Protein AF-A0A1X3HFQ3-F1 (afdb_monomer_lite)

Radius of gyration: 16.89 Å; chains: 1; bounding box: 45×37×36 Å

Organism: NCBI:txid255045

Structure (mmCIF, N/CA/C/O backbone):
data_AF-A0A1X3HFQ3-F1
#
_entry.id   AF-A0A1X3HFQ3-F1
#
loop_
_atom_site.group_PDB
_atom_site.id
_atom_site.type_symbol
_atom_site.label_atom_id
_atom_site.label_alt_id
_atom_site.label_comp_id
_atom_site.label_asym_id
_atom_site.label_entity_id
_atom_site.label_seq_id
_atom_site.pdbx_PDB_ins_code
_atom_site.Cartn_x
_atom_site.Cartn_y
_atom_site.Cartn_z
_atom_site.occupancy
_atom_site.B_iso_or_equiv
_atom_site.auth_seq_id
_atom_site.auth_comp_id
_atom_site.auth_asym_id
_atom_site.auth_atom_id
_atom_site.pdbx_PDB_model_num
ATOM 1 N N . MET A 1 1 ? 32.331 20.853 -4.703 1.00 60.03 1 MET A N 1
ATOM 2 C CA . MET A 1 1 ? 30.955 20.857 -4.151 1.00 60.03 1 MET A CA 1
ATOM 3 C C . MET A 1 1 ? 29.894 20.660 -5.237 1.00 60.03 1 MET A C 1
ATOM 5 O O . MET A 1 1 ? 29.148 19.701 -5.122 1.00 60.03 1 MET A O 1
ATOM 9 N N . ALA A 1 2 ? 29.827 21.478 -6.300 1.00 57.41 2 ALA A N 1
ATOM 10 C CA . ALA A 1 2 ? 28.850 21.274 -7.388 1.00 57.41 2 ALA A CA 1
ATOM 11 C C . ALA A 1 2 ? 29.080 19.970 -8.191 1.00 57.41 2 ALA A C 1
ATOM 13 O O . ALA A 1 2 ? 28.134 19.228 -8.434 1.00 57.41 2 ALA A O 1
ATOM 14 N N . ASP A 1 3 ? 30.339 19.657 -8.507 1.00 61.16 3 ASP A N 1
ATOM 15 C CA . ASP A 1 3 ? 30.746 18.480 -9.295 1.00 61.16 3 ASP A CA 1
ATOM 16 C C . ASP A 1 3 ? 30.453 17.133 -8.589 1.00 61.16 3 ASP A C 1
ATOM 18 O O . ASP A 1 3 ? 29.880 16.213 -9.168 1.00 61.16 3 ASP A O 1
ATOM 22 N N . GLU A 1 4 ? 30.707 17.046 -7.277 1.00 59.06 4 GLU A N 1
ATOM 23 C CA . GLU A 1 4 ? 30.333 15.881 -6.451 1.00 59.06 4 GLU A CA 1
ATOM 24 C C . GLU A 1 4 ? 28.815 15.678 -6.346 1.00 59.06 4 GLU A C 1
ATOM 26 O O . GLU A 1 4 ? 28.335 14.544 -6.351 1.00 59.06 4 GLU A O 1
ATOM 31 N N . MET A 1 5 ? 28.039 16.762 -6.244 1.00 59.19 5 MET A N 1
ATOM 32 C CA . MET A 1 5 ? 26.579 16.683 -6.143 1.00 59.19 5 MET A CA 1
ATOM 33 C C . MET A 1 5 ? 25.947 16.272 -7.479 1.00 59.19 5 MET A C 1
ATOM 35 O O . MET A 1 5 ? 24.997 15.487 -7.504 1.00 59.19 5 MET A O 1
ATOM 39 N N . GLN A 1 6 ? 26.524 16.732 -8.590 1.00 61.72 6 GLN A N 1
ATOM 40 C CA . GLN A 1 6 ? 26.128 16.344 -9.940 1.00 61.72 6 GLN A CA 1
ATOM 41 C C . GLN A 1 6 ? 26.468 14.873 -10.222 1.00 61.72 6 GLN A C 1
ATOM 43 O O . GLN A 1 6 ? 25.606 14.131 -10.686 1.00 61.72 6 GLN A O 1
ATOM 48 N N . SER A 1 7 ? 27.658 14.410 -9.829 1.00 67.75 7 SER A N 1
ATOM 49 C CA . SER A 1 7 ? 28.073 13.004 -9.948 1.00 67.75 7 SER A CA 1
ATOM 50 C C . SER A 1 7 ? 27.174 12.045 -9.147 1.00 67.75 7 SER A C 1
ATOM 52 O O . SER A 1 7 ? 26.702 11.036 -9.675 1.00 67.75 7 SER A O 1
ATOM 54 N N . ARG A 1 8 ? 26.820 12.400 -7.901 1.00 66.50 8 ARG A N 1
ATOM 55 C CA . ARG A 1 8 ? 25.873 11.617 -7.078 1.00 66.50 8 ARG A CA 1
ATOM 56 C C . ARG A 1 8 ? 24.471 11.559 -7.685 1.00 66.50 8 ARG A C 1
ATOM 58 O O . ARG A 1 8 ? 23.833 10.511 -7.631 1.00 66.50 8 ARG A O 1
ATOM 65 N N . THR A 1 9 ? 24.007 12.661 -8.270 1.00 70.00 9 THR A N 1
ATOM 66 C CA . THR A 1 9 ? 22.688 12.738 -8.916 1.00 70.00 9 THR A CA 1
ATOM 67 C C . THR A 1 9 ? 22.635 11.870 -10.174 1.00 70.00 9 THR A C 1
ATOM 69 O O . THR A 1 9 ? 21.675 11.127 -10.361 1.00 70.00 9 THR A O 1
ATOM 72 N N . ILE A 1 10 ? 23.688 11.895 -10.998 1.00 72.19 10 ILE A N 1
ATOM 73 C CA . ILE A 1 10 ? 23.802 11.043 -12.193 1.00 72.19 10 ILE A CA 1
ATOM 74 C C . ILE A 1 10 ? 23.843 9.561 -11.799 1.00 72.19 10 ILE A C 1
ATOM 76 O O . ILE A 1 10 ? 23.158 8.741 -12.408 1.00 72.19 10 ILE A O 1
ATOM 80 N N . HIS A 1 11 ? 24.594 9.212 -10.751 1.00 69.56 11 HIS A N 1
ATOM 81 C CA . HIS A 1 11 ? 24.663 7.833 -10.273 1.00 69.56 11 HIS A CA 1
ATOM 82 C C . HIS A 1 11 ? 23.308 7.330 -9.746 1.00 69.56 11 HIS A C 1
ATOM 84 O O . HIS A 1 11 ? 22.896 6.220 -10.076 1.00 69.56 11 HIS A O 1
ATOM 90 N N . ALA A 1 12 ? 22.579 8.160 -8.994 1.00 71.56 12 ALA A N 1
ATOM 91 C CA . ALA A 1 12 ? 21.236 7.831 -8.518 1.00 71.56 12 ALA A CA 1
ATOM 92 C C . ALA A 1 12 ? 20.232 7.654 -9.673 1.00 71.56 12 ALA A C 1
ATOM 94 O O . ALA A 1 12 ? 19.443 6.710 -9.659 1.00 71.56 12 ALA A O 1
ATOM 95 N N . ALA A 1 13 ? 20.292 8.514 -10.696 1.00 75.56 13 ALA A N 1
ATOM 96 C CA . ALA A 1 13 ? 19.447 8.400 -11.883 1.00 75.56 13 ALA A CA 1
ATOM 97 C C . ALA A 1 13 ? 19.709 7.097 -12.661 1.00 75.56 13 ALA A C 1
ATOM 99 O O . ALA A 1 13 ? 18.761 6.407 -13.022 1.00 75.56 13 ALA A O 1
ATOM 100 N N . ALA A 1 14 ? 20.975 6.709 -12.842 1.00 78.94 14 ALA A N 1
ATOM 101 C CA . ALA A 1 14 ? 21.337 5.471 -13.535 1.00 78.94 14 ALA A CA 1
ATOM 102 C C . ALA A 1 14 ? 20.927 4.199 -12.765 1.00 78.94 14 ALA A C 1
ATOM 104 O O . ALA A 1 14 ? 20.526 3.204 -13.370 1.00 78.94 14 ALA A O 1
ATOM 105 N N . ILE A 1 15 ? 21.011 4.215 -11.427 1.00 75.31 15 ILE A N 1
ATOM 106 C CA . ILE A 1 15 ? 20.509 3.114 -10.586 1.00 75.31 15 ILE A CA 1
ATOM 107 C C . ILE A 1 15 ? 18.994 2.970 -10.749 1.00 75.31 15 ILE A C 1
ATOM 109 O O . ILE A 1 15 ? 18.501 1.853 -10.905 1.00 75.31 15 ILE A O 1
ATOM 113 N N . ARG A 1 16 ? 18.272 4.094 -10.741 1.00 75.50 16 ARG A N 1
ATOM 114 C CA . ARG A 1 16 ? 16.820 4.122 -10.918 1.00 75.50 16 ARG A CA 1
ATOM 115 C C . ARG A 1 16 ? 16.406 3.595 -12.291 1.00 75.50 16 ARG A C 1
ATOM 117 O O . ARG A 1 16 ? 15.546 2.732 -12.350 1.00 75.50 16 ARG A O 1
ATOM 124 N N . GLU A 1 17 ? 17.042 4.052 -13.366 1.00 83.12 17 GLU A N 1
ATOM 125 C CA . GLU A 1 17 ? 16.736 3.595 -14.730 1.00 83.12 17 GLU A CA 1
ATOM 126 C C . GLU A 1 17 ? 16.931 2.078 -14.881 1.00 83.12 17 GLU A C 1
ATOM 128 O O . GLU A 1 17 ? 16.094 1.390 -15.462 1.00 83.12 17 GLU A O 1
ATOM 133 N N . ARG A 1 18 ? 18.002 1.528 -14.292 1.00 82.94 18 ARG A N 1
ATOM 134 C CA . ARG A 1 18 ? 18.229 0.078 -14.272 1.00 82.94 18 ARG A CA 1
ATOM 135 C C . ARG A 1 18 ? 17.149 -0.658 -13.480 1.00 82.94 18 ARG A C 1
ATOM 137 O O . ARG A 1 18 ? 16.647 -1.668 -13.958 1.00 82.94 18 ARG A O 1
ATOM 144 N N . ALA A 1 19 ? 16.799 -0.165 -12.293 1.00 82.81 19 ALA A N 1
ATOM 145 C CA . ALA A 1 19 ? 15.753 -0.767 -11.473 1.00 82.81 19 ALA A CA 1
ATOM 146 C C . ALA A 1 19 ? 14.389 -0.732 -12.181 1.00 82.81 19 ALA A C 1
ATOM 148 O O . ALA A 1 19 ? 13.690 -1.737 -12.198 1.00 82.81 19 ALA A O 1
ATOM 149 N N . GLU A 1 20 ? 14.035 0.384 -12.819 1.00 84.56 20 GLU A N 1
ATOM 150 C CA . GLU A 1 20 ? 12.818 0.509 -13.629 1.00 84.56 20 GLU A CA 1
ATOM 151 C C . GLU A 1 20 ? 12.814 -0.477 -14.804 1.00 84.56 20 GLU A C 1
ATOM 153 O O . GLU A 1 20 ? 11.809 -1.145 -15.035 1.00 84.56 20 GLU A O 1
ATOM 158 N N . ALA A 1 21 ? 13.934 -0.625 -15.518 1.00 86.94 21 ALA A N 1
ATOM 159 C CA . ALA A 1 21 ? 14.043 -1.579 -16.620 1.00 86.94 21 ALA A CA 1
ATOM 160 C C . ALA A 1 21 ? 13.907 -3.042 -16.158 1.00 86.94 21 ALA A C 1
ATOM 162 O O . ALA A 1 21 ? 13.227 -3.824 -16.821 1.00 86.94 21 ALA A O 1
ATOM 163 N N . GLU A 1 22 ? 14.519 -3.405 -15.027 1.00 88.25 22 GLU A N 1
ATOM 164 C CA . GLU A 1 22 ? 14.406 -4.738 -14.417 1.00 88.25 22 GLU A CA 1
ATOM 165 C C . GLU A 1 22 ? 12.964 -5.043 -13.992 1.00 88.25 22 GLU A C 1
ATOM 167 O O . GLU A 1 22 ? 12.413 -6.068 -14.387 1.00 88.25 22 GLU A O 1
ATOM 172 N N . MET A 1 23 ? 12.321 -4.135 -13.249 1.00 90.50 23 MET A N 1
ATOM 173 C CA . MET A 1 23 ? 10.930 -4.309 -12.814 1.00 90.50 23 MET A CA 1
ATOM 174 C C . MET A 1 23 ? 9.980 -4.401 -14.011 1.00 90.50 23 MET A C 1
ATOM 176 O O . MET A 1 23 ? 9.133 -5.291 -14.070 1.00 90.50 23 MET A O 1
ATOM 180 N N . LYS A 1 24 ? 10.175 -3.551 -15.026 1.00 89.62 24 LYS A N 1
ATOM 181 C CA . LYS A 1 24 ? 9.372 -3.591 -16.249 1.00 89.62 24 LYS A CA 1
ATOM 182 C C . LYS A 1 24 ? 9.547 -4.900 -17.019 1.00 89.62 24 LYS A C 1
ATOM 184 O O . LYS A 1 24 ? 8.581 -5.377 -17.606 1.00 89.62 24 LYS A O 1
ATOM 189 N N . ALA A 1 25 ? 10.744 -5.490 -17.016 1.00 90.12 25 ALA A N 1
ATOM 190 C CA . ALA A 1 25 ? 10.980 -6.796 -17.632 1.00 90.12 25 ALA A CA 1
ATOM 191 C C . ALA A 1 25 ? 10.202 -7.924 -16.930 1.00 90.12 25 ALA A C 1
ATOM 193 O O . ALA A 1 25 ? 9.761 -8.848 -17.607 1.00 90.12 25 ALA A O 1
ATOM 194 N N . MET A 1 26 ? 9.967 -7.803 -15.619 1.00 90.88 26 MET A N 1
ATOM 195 C CA . MET A 1 26 ? 9.099 -8.706 -14.846 1.00 90.88 26 MET A CA 1
ATOM 196 C C . MET A 1 26 ? 7.602 -8.382 -15.015 1.00 90.88 26 MET A C 1
ATOM 198 O O . MET A 1 26 ? 6.747 -9.122 -14.547 1.00 90.88 26 MET A O 1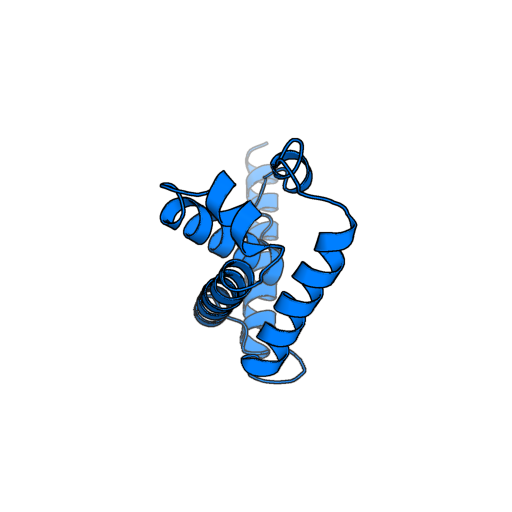
ATOM 202 N N . GLY A 1 27 ? 7.246 -7.306 -15.726 1.00 92.00 27 GLY A N 1
ATOM 203 C CA . GLY A 1 27 ? 5.858 -6.865 -15.905 1.00 92.00 27 GLY A CA 1
ATOM 204 C C . GLY A 1 27 ? 5.354 -5.917 -14.813 1.00 92.00 27 GLY A C 1
ATOM 205 O O . GLY A 1 27 ? 4.159 -5.635 -14.753 1.00 92.00 27 GLY A O 1
ATOM 206 N N . VAL A 1 28 ? 6.252 -5.392 -13.978 1.00 93.62 28 VAL A N 1
ATOM 207 C CA . VAL A 1 28 ? 5.946 -4.411 -12.935 1.00 93.62 28 VAL A CA 1
ATOM 208 C C . VAL A 1 28 ? 6.280 -3.007 -13.442 1.00 93.62 28 VAL A C 1
ATOM 210 O O . VAL A 1 28 ? 7.440 -2.594 -13.477 1.00 93.62 28 VAL A O 1
ATOM 213 N N . ASP A 1 29 ? 5.253 -2.261 -13.841 1.00 93.06 29 ASP A N 1
ATOM 214 C CA . ASP A 1 29 ? 5.337 -0.849 -14.226 1.00 93.06 29 ASP A CA 1
ATOM 215 C C . ASP A 1 29 ? 4.426 0.041 -13.356 1.00 93.06 29 ASP A C 1
ATOM 217 O O . ASP A 1 29 ? 3.734 -0.437 -12.456 1.00 93.06 29 ASP A O 1
ATOM 221 N N . ASP A 1 30 ? 4.425 1.356 -13.592 1.00 91.56 30 ASP A N 1
ATOM 222 C CA . ASP A 1 30 ? 3.593 2.294 -12.822 1.00 91.56 30 ASP A CA 1
ATOM 223 C C . ASP A 1 30 ? 2.087 1.973 -12.902 1.00 91.56 30 ASP A C 1
ATOM 225 O O . ASP A 1 30 ? 1.349 2.205 -11.939 1.00 91.56 30 ASP A O 1
ATOM 229 N N . ALA A 1 31 ? 1.615 1.424 -14.027 1.00 94.50 31 ALA A N 1
ATOM 230 C CA . ALA A 1 31 ? 0.213 1.054 -14.198 1.00 94.50 31 ALA A CA 1
ATOM 231 C C . ALA A 1 31 ? -0.139 -0.180 -13.354 1.00 94.50 31 ALA A C 1
ATOM 233 O O . ALA A 1 31 ? -1.186 -0.201 -12.691 1.00 94.50 31 ALA A O 1
ATOM 234 N N . PHE A 1 32 ? 0.757 -1.168 -13.313 1.00 96.00 32 PHE A N 1
ATOM 235 C CA . PHE A 1 32 ? 0.648 -2.299 -12.402 1.00 96.00 32 PHE A CA 1
ATOM 236 C C . PHE A 1 32 ? 0.646 -1.835 -10.943 1.00 96.00 32 PHE A C 1
ATOM 238 O O . PHE A 1 32 ? -0.263 -2.193 -10.198 1.00 96.00 32 PHE A O 1
ATOM 245 N N . ILE A 1 33 ? 1.584 -0.968 -10.543 1.00 95.38 33 ILE A N 1
ATOM 246 C CA . ILE A 1 33 ? 1.639 -0.437 -9.172 1.00 95.38 33 ILE A CA 1
ATOM 247 C C . ILE A 1 33 ? 0.349 0.306 -8.807 1.00 95.38 33 ILE A C 1
ATOM 249 O O . ILE A 1 33 ? -0.174 0.107 -7.710 1.00 95.38 33 ILE A O 1
ATOM 253 N N . SER A 1 34 ? -0.213 1.122 -9.706 1.00 96.06 34 SER A N 1
ATOM 254 C CA . SER A 1 34 ? -1.506 1.769 -9.445 1.00 96.06 34 SER A CA 1
ATOM 255 C C . SER A 1 34 ? -2.610 0.740 -9.216 1.00 96.06 34 SER A C 1
ATOM 257 O O . SER A 1 34 ? -3.375 0.878 -8.264 1.00 96.06 34 SER A O 1
ATOM 259 N N . THR A 1 35 ? -2.676 -0.296 -10.055 1.00 97.69 35 THR A N 1
ATOM 260 C CA . THR A 1 35 ? -3.690 -1.357 -9.955 1.00 97.69 35 THR A CA 1
ATOM 261 C C . THR A 1 35 ? -3.537 -2.154 -8.661 1.00 97.69 35 THR A C 1
ATOM 263 O O . THR A 1 35 ? -4.529 -2.406 -7.976 1.00 97.69 35 THR A O 1
ATOM 266 N N . LEU A 1 36 ? -2.301 -2.494 -8.289 1.00 97.56 36 LEU A N 1
ATOM 267 C CA . LEU A 1 36 ? -1.963 -3.164 -7.039 1.00 97.56 36 LEU A CA 1
ATOM 268 C C . LEU A 1 36 ? -2.423 -2.351 -5.836 1.00 97.56 36 LEU A C 1
ATOM 270 O O . LEU A 1 36 ? -3.137 -2.877 -4.988 1.00 97.56 36 LEU A O 1
ATOM 274 N N . VAL A 1 37 ? -2.064 -1.068 -5.773 1.00 97.50 37 VAL A N 1
ATOM 275 C CA . VAL A 1 37 ? -2.429 -0.201 -4.647 1.00 97.50 37 VAL A CA 1
ATOM 276 C C . VAL A 1 37 ? -3.945 -0.029 -4.556 1.00 97.50 37 VAL A C 1
ATOM 278 O O . VAL A 1 37 ? -4.504 -0.201 -3.475 1.00 97.50 37 VAL A O 1
ATOM 281 N N . ASP A 1 38 ? -4.624 0.252 -5.668 1.00 98.06 38 ASP A N 1
ATOM 282 C CA . ASP A 1 38 ? -6.080 0.430 -5.671 1.00 98.06 38 ASP A CA 1
ATOM 283 C C . ASP A 1 38 ? -6.805 -0.858 -5.235 1.00 98.06 38 ASP A C 1
ATOM 285 O O . ASP A 1 38 ? -7.682 -0.820 -4.369 1.00 98.06 38 ASP A O 1
ATOM 289 N N . THR A 1 39 ? -6.390 -2.015 -5.761 1.00 98.38 39 THR A N 1
ATOM 290 C CA . THR A 1 39 ? -6.981 -3.321 -5.419 1.00 98.38 39 THR A CA 1
ATOM 291 C C . THR A 1 39 ? -6.713 -3.694 -3.965 1.00 98.38 39 THR A C 1
ATOM 293 O O . THR A 1 39 ? -7.620 -4.116 -3.244 1.00 98.38 39 THR A O 1
ATOM 296 N N . PHE A 1 40 ? -5.478 -3.504 -3.511 1.00 98.50 40 PHE A N 1
ATOM 297 C CA . PHE A 1 40 ? -5.069 -3.826 -2.156 1.00 98.50 40 PHE A CA 1
ATOM 298 C C . PHE A 1 40 ? -5.847 -3.003 -1.121 1.00 98.50 40 PHE A C 1
ATOM 300 O O . PHE A 1 40 ? -6.422 -3.561 -0.185 1.00 98.50 40 PHE A O 1
ATOM 307 N N . TYR A 1 41 ? -5.945 -1.684 -1.307 1.00 97.81 41 TYR A N 1
ATOM 308 C CA . TYR A 1 41 ? -6.668 -0.830 -0.364 1.00 97.81 41 TYR A CA 1
ATOM 309 C C . TYR A 1 41 ? -8.185 -1.027 -0.410 1.00 97.81 41 TYR A C 1
ATOM 311 O O . TYR A 1 41 ? -8.837 -0.881 0.625 1.00 97.81 41 TYR A O 1
ATOM 319 N N . ALA A 1 42 ? -8.750 -1.445 -1.547 1.00 97.75 42 ALA A N 1
ATOM 320 C CA . ALA A 1 42 ? -10.139 -1.895 -1.597 1.00 97.75 42 ALA A CA 1
ATOM 321 C C . ALA A 1 42 ? -10.369 -3.131 -0.703 1.00 97.75 42 ALA A C 1
ATOM 323 O O . ALA A 1 42 ? -11.358 -3.182 0.032 1.00 97.75 42 ALA A O 1
ATOM 324 N N . ARG A 1 43 ? -9.435 -4.096 -0.687 1.00 98.44 43 ARG A N 1
ATOM 325 C C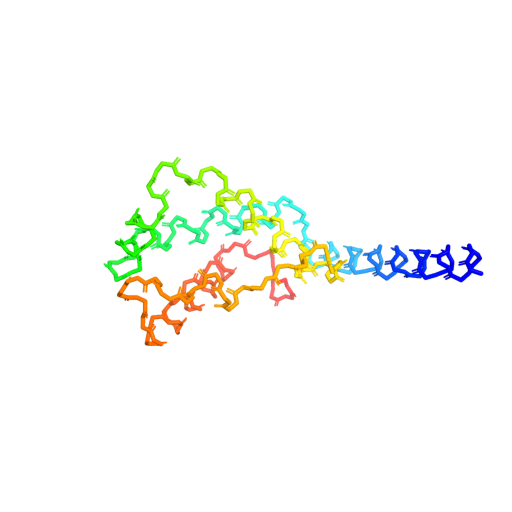A . ARG A 1 43 ? -9.494 -5.259 0.222 1.00 98.44 43 ARG A CA 1
ATOM 326 C C . ARG A 1 43 ? -9.314 -4.862 1.683 1.00 98.44 43 ARG A C 1
ATOM 328 O O . ARG A 1 43 ? -10.054 -5.348 2.534 1.00 98.44 43 ARG A O 1
ATOM 335 N N . VAL A 1 44 ? -8.375 -3.961 1.975 1.00 97.81 44 VAL A N 1
ATOM 336 C CA . VAL A 1 44 ? -8.167 -3.422 3.330 1.00 97.81 44 VAL A CA 1
ATOM 337 C C . VAL A 1 44 ? -9.447 -2.774 3.858 1.00 97.81 44 VAL A C 1
ATOM 339 O O . VAL A 1 44 ? -9.840 -3.043 4.990 1.00 97.81 44 VAL A O 1
ATOM 342 N N . LEU A 1 45 ? -10.121 -1.969 3.032 1.00 96.44 45 LEU A N 1
ATOM 343 C CA . LEU A 1 45 ? -11.386 -1.320 3.378 1.00 96.44 45 LEU A CA 1
ATOM 344 C C . LEU A 1 45 ? -12.526 -2.310 3.636 1.00 96.44 45 LEU A C 1
ATOM 346 O O . LEU A 1 45 ? -13.330 -2.095 4.539 1.00 96.44 45 LEU A O 1
ATOM 350 N N . ALA A 1 46 ? -12.589 -3.395 2.866 1.00 97.81 46 ALA A N 1
ATOM 351 C CA . ALA A 1 46 ? -13.597 -4.437 3.037 1.00 97.81 46 ALA A CA 1
ATOM 352 C C . ALA A 1 46 ? -13.315 -5.372 4.230 1.00 97.81 46 ALA A C 1
ATOM 354 O O . ALA A 1 46 ? -14.217 -6.077 4.687 1.00 97.81 46 ALA A O 1
ATOM 355 N N . HIS A 1 47 ? -12.080 -5.411 4.736 1.00 98.25 47 HIS A N 1
ATOM 356 C CA . HIS A 1 47 ? -11.692 -6.325 5.804 1.00 98.25 47 HIS A CA 1
ATOM 357 C C . HIS A 1 47 ? -12.295 -5.897 7.157 1.00 98.25 47 HIS A C 1
ATOM 359 O O . HIS A 1 47 ? -12.085 -4.760 7.585 1.00 98.25 47 HIS A O 1
ATOM 365 N N . PRO A 1 48 ? -12.972 -6.794 7.899 1.00 97.50 48 PRO A N 1
ATOM 366 C CA . PRO A 1 48 ? -13.775 -6.429 9.071 1.00 97.50 48 PRO A CA 1
ATOM 367 C C . PRO A 1 48 ? -12.975 -5.820 10.229 1.00 97.50 48 PRO A C 1
ATOM 369 O O . PRO A 1 48 ? -13.507 -5.005 10.974 1.00 97.50 48 PRO A O 1
ATOM 372 N N . GLU A 1 49 ? -11.703 -6.192 10.387 1.00 97.38 49 GLU A N 1
ATOM 373 C CA . GLU A 1 49 ? -10.846 -5.660 11.461 1.00 97.38 49 GLU A CA 1
ATOM 374 C C . GLU A 1 49 ? -9.993 -4.463 11.013 1.00 97.38 49 GLU A C 1
ATOM 376 O O . GLU A 1 49 ? -9.654 -3.612 11.829 1.00 97.38 49 GLU A O 1
ATOM 381 N N . LEU A 1 50 ? -9.647 -4.379 9.721 1.00 97.88 50 LEU A N 1
ATOM 382 C CA . LEU A 1 50 ? -8.747 -3.336 9.207 1.00 97.88 50 LEU A CA 1
ATOM 383 C C . LEU A 1 50 ? -9.552 -2.139 8.700 1.00 97.88 50 LEU A C 1
ATOM 385 O O . LEU A 1 50 ? -9.239 -1.002 9.047 1.00 97.88 50 LEU A O 1
ATOM 389 N N . GLY A 1 51 ? -10.615 -2.393 7.935 1.00 97.25 51 GLY A N 1
ATOM 390 C CA . GLY A 1 51 ? -11.471 -1.381 7.325 1.00 97.25 51 GLY A CA 1
ATOM 391 C C . GLY A 1 51 ? -11.905 -0.283 8.296 1.00 97.25 51 GLY A C 1
ATOM 392 O O . GLY A 1 51 ? -11.641 0.884 8.006 1.00 97.25 51 GLY A O 1
ATOM 393 N N . PRO A 1 52 ? -12.453 -0.609 9.485 1.00 97.50 52 PRO A N 1
ATOM 394 C CA . PRO A 1 52 ? -12.852 0.402 10.465 1.00 97.50 52 PRO A CA 1
ATOM 395 C C . PRO A 1 52 ? -11.708 1.306 10.949 1.00 97.50 52 PRO A C 1
ATOM 397 O O . PRO A 1 52 ? -11.939 2.477 11.240 1.00 97.50 52 PRO A O 1
ATOM 400 N N . ILE A 1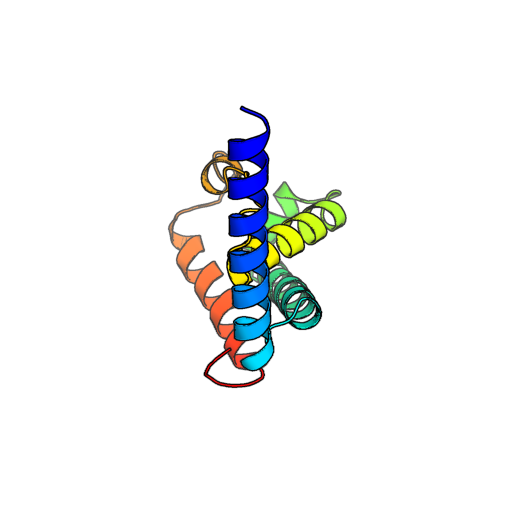 53 ? -10.473 0.797 11.031 1.00 96.88 53 ILE A N 1
ATOM 401 C CA . ILE A 1 53 ? -9.301 1.575 11.469 1.00 96.88 53 ILE A CA 1
ATOM 402 C C . ILE A 1 53 ? -8.905 2.578 10.390 1.00 96.88 53 ILE A C 1
ATOM 404 O O . ILE A 1 53 ? -8.662 3.752 10.683 1.00 96.88 53 ILE A O 1
ATOM 408 N N . PHE A 1 54 ? -8.854 2.122 9.137 1.00 96.00 54 PHE A N 1
ATOM 409 C CA . PHE A 1 54 ? -8.534 2.986 8.008 1.00 96.00 54 PHE A CA 1
ATOM 410 C C . PHE A 1 54 ? -9.630 4.026 7.781 1.00 96.00 54 PHE A C 1
ATOM 412 O O . PHE A 1 54 ? -9.310 5.205 7.657 1.00 96.00 54 PHE A O 1
ATOM 419 N N . ASP A 1 55 ? -10.902 3.630 7.802 1.00 94.81 55 ASP A N 1
ATOM 420 C CA . ASP A 1 55 ? -12.022 4.550 7.605 1.00 94.81 55 ASP A CA 1
ATOM 421 C C . ASP A 1 55 ? -12.071 5.622 8.703 1.00 94.81 55 ASP A C 1
ATOM 423 O O . ASP A 1 55 ? -12.100 6.816 8.406 1.00 94.81 55 ASP A O 1
ATOM 427 N N . ALA A 1 56 ? -11.922 5.231 9.975 1.00 94.88 56 ALA A N 1
ATOM 428 C CA . ALA A 1 56 ? -11.860 6.182 11.084 1.00 94.88 56 ALA A CA 1
ATOM 429 C C . ALA A 1 56 ? -10.692 7.176 10.959 1.00 94.88 56 ALA A C 1
ATOM 431 O O . ALA A 1 56 ? -10.814 8.333 11.366 1.00 94.88 56 ALA A O 1
ATOM 432 N N . ARG A 1 57 ? -9.547 6.748 10.409 1.00 93.75 57 ARG A N 1
ATOM 433 C CA . ARG A 1 57 ? -8.353 7.598 10.281 1.00 93.75 57 ARG A CA 1
ATOM 434 C C . ARG A 1 57 ? -8.352 8.476 9.028 1.00 93.75 57 ARG A C 1
ATOM 436 O O . ARG A 1 57 ? -7.743 9.551 9.072 1.00 93.75 57 ARG A O 1
ATOM 4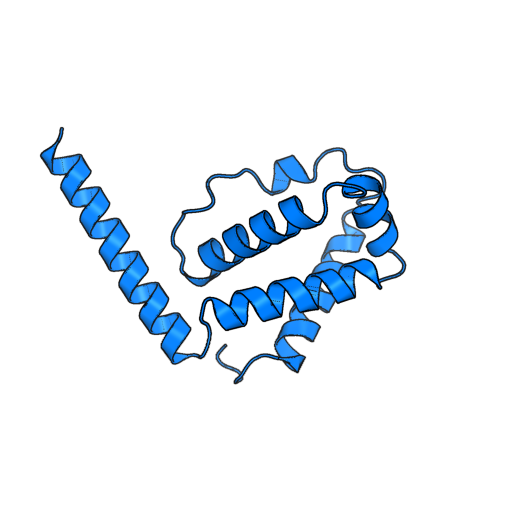43 N N . LEU A 1 58 ? -8.946 7.995 7.936 1.00 93.88 58 LEU A N 1
ATOM 444 C CA . LEU A 1 58 ? -8.815 8.546 6.582 1.00 93.88 58 LEU A CA 1
ATOM 445 C C . LEU A 1 58 ? -10.117 9.101 6.005 1.00 93.88 58 LEU A C 1
ATOM 447 O O . LEU A 1 58 ? -10.089 9.630 4.894 1.00 93.88 58 LEU A O 1
ATOM 451 N N . SER A 1 59 ? -11.237 9.019 6.725 1.00 92.38 59 SER A N 1
ATOM 452 C CA . SER A 1 59 ? -12.487 9.663 6.317 1.00 92.38 59 SER A CA 1
ATOM 453 C C . SER A 1 59 ? -12.240 11.127 5.924 1.00 92.38 59 SER A C 1
ATOM 455 O O . SER A 1 59 ? -11.615 11.890 6.659 1.00 92.38 59 SER A O 1
ATOM 457 N N . GLY A 1 60 ? -12.660 11.495 4.709 1.00 93.75 60 GLY A N 1
ATOM 458 C CA . GLY A 1 60 ? -12.417 12.813 4.103 1.00 93.75 60 GLY A CA 1
ATOM 459 C C . GLY A 1 60 ? -11.058 13.008 3.410 1.00 93.75 60 GLY A C 1
ATOM 460 O O . GLY A 1 60 ? -10.898 13.986 2.688 1.00 93.75 60 GLY A O 1
ATOM 461 N N . HIS A 1 61 ? -10.107 12.081 3.558 1.00 94.44 61 HIS A N 1
ATOM 462 C CA . HIS A 1 61 ? -8.723 12.200 3.063 1.00 94.44 61 HIS A CA 1
ATOM 463 C C . HIS A 1 61 ? -8.266 11.024 2.183 1.00 94.44 61 HIS A C 1
ATOM 465 O O . HIS A 1 61 ? -7.088 10.919 1.837 1.00 94.44 61 HIS A O 1
ATOM 471 N N . TRP A 1 62 ? -9.186 10.135 1.799 1.00 94.06 62 TRP A N 1
ATOM 472 C CA . TRP A 1 62 ? -8.893 8.961 0.972 1.00 94.06 62 TRP A CA 1
ATOM 473 C C . TRP A 1 62 ? -8.130 9.275 -0.325 1.00 94.06 62 TRP A C 1
ATOM 475 O O . TRP A 1 62 ? -7.110 8.626 -0.548 1.00 94.06 62 TRP A O 1
ATOM 485 N N . PRO A 1 63 ? -8.518 10.272 -1.149 1.00 94.19 63 PRO A N 1
ATOM 486 C CA . PRO A 1 63 ? -7.781 10.574 -2.378 1.00 94.19 63 PRO A CA 1
ATOM 487 C C . PRO A 1 63 ? -6.306 10.918 -2.124 1.00 94.19 63 PRO A C 1
ATOM 489 O O . PRO A 1 63 ? -5.421 10.365 -2.769 1.00 94.19 63 PRO A O 1
ATOM 492 N N . GLU A 1 64 ? -6.023 11.759 -1.125 1.00 93.62 64 GLU A N 1
ATOM 493 C CA . GLU A 1 64 ? -4.651 12.137 -0.755 1.00 93.62 64 GLU A CA 1
ATOM 494 C C . GLU A 1 64 ? -3.845 10.938 -0.241 1.00 93.62 64 GLU A C 1
ATOM 496 O O . GLU A 1 64 ? -2.651 10.804 -0.525 1.00 93.62 64 GLU A O 1
ATOM 501 N N . HIS A 1 65 ? -4.495 10.046 0.512 1.00 94.19 65 HIS A N 1
ATOM 502 C CA . HIS A 1 65 ? -3.871 8.816 0.978 1.00 94.19 65 HIS A CA 1
ATOM 503 C C . HIS A 1 65 ? -3.500 7.898 -0.188 1.00 94.19 65 HIS A C 1
ATOM 505 O O . HIS A 1 65 ? -2.370 7.414 -0.229 1.00 94.19 65 HIS A O 1
ATOM 511 N N . MET A 1 66 ? -4.409 7.699 -1.145 1.00 95.62 66 MET A N 1
ATOM 512 C CA . MET A 1 66 ? -4.182 6.824 -2.297 1.00 95.62 66 MET A CA 1
ATOM 513 C C . MET A 1 66 ? -3.023 7.315 -3.168 1.00 95.62 66 MET A C 1
ATOM 515 O O . MET A 1 66 ? -2.130 6.529 -3.482 1.00 95.62 66 MET A O 1
ATOM 519 N N . GLU A 1 67 ? -2.956 8.616 -3.460 1.00 94.00 67 GLU A N 1
ATOM 520 C CA . GLU A 1 67 ? -1.826 9.204 -4.195 1.00 94.00 67 GLU A CA 1
ATOM 521 C C . GLU A 1 67 ? -0.496 8.994 -3.458 1.00 94.00 67 GLU A C 1
ATOM 523 O O . GLU A 1 67 ? 0.518 8.595 -4.043 1.00 94.00 67 GLU A O 1
ATOM 528 N N . LYS A 1 68 ? -0.498 9.179 -2.133 1.00 92.25 68 LYS A N 1
ATOM 529 C CA . LYS A 1 68 ? 0.686 8.934 -1.306 1.00 92.25 68 LYS A CA 1
ATOM 530 C C . LYS A 1 68 ? 1.102 7.462 -1.319 1.00 92.25 68 LYS A C 1
ATOM 532 O O . LYS A 1 68 ? 2.299 7.185 -1.369 1.00 92.25 68 LYS A O 1
ATOM 537 N N . MET A 1 69 ? 0.156 6.527 -1.260 1.00 94.12 69 MET A N 1
ATOM 538 C CA . MET A 1 69 ? 0.459 5.094 -1.288 1.00 94.12 69 MET A CA 1
ATOM 539 C C . MET A 1 69 ? 1.027 4.668 -2.640 1.00 94.12 69 MET A C 1
ATOM 541 O O . MET A 1 69 ? 2.040 3.972 -2.660 1.00 94.12 69 MET A O 1
ATOM 545 N N . LYS A 1 70 ? 0.472 5.158 -3.754 1.00 94.50 70 LYS A N 1
ATOM 546 C CA . LYS A 1 70 ? 1.026 4.927 -5.099 1.00 94.50 70 LYS A CA 1
ATOM 547 C C . LYS A 1 70 ? 2.470 5.416 -5.204 1.00 94.50 70 LYS A C 1
ATOM 549 O O . LYS A 1 70 ? 3.339 4.678 -5.662 1.00 94.50 70 LYS A O 1
ATOM 554 N N . SER A 1 71 ? 2.757 6.610 -4.681 1.00 90.69 71 SER A N 1
ATOM 555 C CA . SER A 1 71 ? 4.122 7.150 -4.639 1.00 90.69 71 SER A CA 1
ATOM 556 C C . SER A 1 71 ? 5.078 6.308 -3.780 1.00 90.69 71 SER A C 1
ATOM 558 O O . SER A 1 71 ? 6.207 6.053 -4.200 1.00 90.69 71 SER A O 1
ATOM 560 N N . ILE A 1 72 ? 4.639 5.842 -2.604 1.00 89.81 72 ILE A N 1
ATOM 561 C CA . ILE A 1 72 ? 5.444 4.970 -1.731 1.00 89.81 72 ILE A CA 1
ATOM 562 C C . ILE A 1 72 ? 5.776 3.660 -2.436 1.00 89.81 72 ILE A C 1
ATOM 564 O O . ILE A 1 72 ? 6.944 3.285 -2.495 1.00 89.81 72 ILE A O 1
ATOM 568 N N . TRP A 1 73 ? 4.769 2.973 -2.972 1.00 91.88 73 TRP A N 1
ATOM 569 C CA . TRP A 1 73 ? 4.958 1.660 -3.579 1.00 91.88 73 TRP A CA 1
ATOM 570 C C . TRP A 1 73 ? 5.760 1.722 -4.874 1.00 91.88 73 TRP A C 1
ATOM 572 O O . TRP A 1 73 ? 6.627 0.877 -5.068 1.00 91.88 73 TRP A O 1
ATOM 582 N N . SER A 1 74 ? 5.577 2.765 -5.690 1.00 89.88 74 SER A N 1
ATOM 583 C CA . SER A 1 74 ? 6.443 3.024 -6.849 1.00 89.88 74 SER A CA 1
ATOM 584 C C . SER A 1 74 ? 7.896 3.247 -6.398 1.00 89.88 74 SER A C 1
ATOM 586 O O . SER A 1 74 ? 8.826 2.638 -6.927 1.00 89.88 74 SER A O 1
ATOM 588 N N . ALA A 1 75 ? 8.120 4.028 -5.332 1.00 86.62 75 ALA A N 1
ATOM 589 C CA . ALA A 1 75 ? 9.467 4.249 -4.811 1.00 86.62 75 ALA A CA 1
ATOM 590 C C . ALA A 1 75 ? 10.129 2.982 -4.242 1.00 86.62 75 ALA A C 1
ATOM 592 O O . ALA A 1 75 ? 11.346 2.824 -4.367 1.00 86.62 75 ALA A O 1
ATOM 593 N N . VAL A 1 76 ? 9.341 2.097 -3.624 1.00 86.81 76 VAL A N 1
ATOM 594 C CA . VAL A 1 76 ? 9.797 0.795 -3.119 1.00 86.81 76 VAL A CA 1
ATOM 595 C C . VAL A 1 76 ? 10.135 -0.142 -4.279 1.00 86.81 76 VAL A C 1
ATOM 597 O O . VAL A 1 76 ? 11.251 -0.657 -4.316 1.00 86.81 76 VAL A O 1
ATOM 600 N N . ALA A 1 77 ? 9.225 -0.305 -5.243 1.00 86.38 77 ALA A N 1
ATOM 601 C CA . ALA A 1 77 ? 9.400 -1.194 -6.391 1.00 86.38 77 ALA A CA 1
ATOM 602 C C . ALA A 1 77 ? 10.631 -0.808 -7.225 1.00 86.38 77 ALA A C 1
ATOM 604 O O . ALA A 1 77 ? 11.506 -1.631 -7.484 1.00 86.38 77 ALA A O 1
ATOM 605 N N . PHE A 1 78 ? 10.767 0.476 -7.561 1.00 84.25 78 PHE A N 1
ATOM 606 C CA . PHE A 1 78 ? 11.858 0.961 -8.410 1.00 84.25 78 PHE A CA 1
ATOM 607 C C . PHE A 1 78 ? 13.108 1.383 -7.633 1.00 84.25 78 PHE A C 1
ATOM 609 O O . PHE A 1 78 ? 14.026 1.969 -8.207 1.00 84.25 78 PHE A O 1
ATOM 616 N N . ARG A 1 79 ? 13.155 1.116 -6.317 1.00 77.12 79 ARG A N 1
ATOM 617 C CA . ARG A 1 79 ? 14.282 1.450 -5.425 1.00 77.12 79 ARG A CA 1
ATOM 618 C C . ARG A 1 79 ? 14.748 2.905 -5.574 1.00 77.12 79 ARG A C 1
ATOM 620 O O . ARG A 1 79 ? 15.932 3.209 -5.443 1.00 77.12 79 ARG A O 1
ATOM 627 N N . SER A 1 80 ? 13.817 3.815 -5.862 1.00 67.25 80 SER A N 1
ATOM 628 C CA . SER A 1 80 ? 14.140 5.182 -6.285 1.00 67.25 80 SER A CA 1
ATOM 629 C C . SER A 1 80 ? 14.518 6.094 -5.117 1.00 67.25 80 SER A C 1
ATOM 631 O O . SER A 1 80 ? 15.025 7.195 -5.328 1.00 67.25 80 SER A O 1
ATOM 633 N N . GLY A 1 81 ? 14.237 5.670 -3.878 1.00 62.94 81 GLY A N 1
ATOM 634 C CA . GLY A 1 81 ? 14.442 6.484 -2.677 1.00 62.94 81 GLY A CA 1
ATOM 635 C C . GLY A 1 81 ? 13.567 7.743 -2.626 1.00 62.94 81 GLY A C 1
ATOM 636 O O . GLY A 1 81 ? 13.753 8.573 -1.740 1.00 62.94 81 GLY A O 1
ATOM 637 N N . ALA A 1 82 ? 12.607 7.895 -3.548 1.00 63.94 82 ALA A N 1
ATOM 638 C CA . ALA A 1 82 ? 11.746 9.074 -3.642 1.00 63.94 82 ALA A CA 1
ATOM 639 C C . ALA A 1 82 ? 10.826 9.239 -2.420 1.00 63.94 82 ALA A C 1
ATOM 641 O O . ALA A 1 82 ? 10.384 10.347 -2.113 1.00 63.94 82 ALA A O 1
ATOM 642 N N . TYR A 1 83 ? 10.582 8.158 -1.672 1.00 62.12 83 TYR A N 1
ATOM 643 C CA . TYR A 1 83 ? 9.893 8.233 -0.395 1.00 62.12 83 TYR A CA 1
ATOM 644 C C . TYR A 1 83 ? 10.871 8.466 0.766 1.00 62.12 83 TYR A C 1
ATOM 646 O O . TYR A 1 83 ? 11.408 7.534 1.357 1.00 62.12 83 TYR A O 1
ATOM 654 N N . GLY A 1 84 ? 11.055 9.735 1.137 1.00 58.88 84 GLY A N 1
ATOM 655 C CA . GLY A 1 84 ? 11.826 10.151 2.320 1.00 58.88 84 GLY A CA 1
ATOM 656 C C . GLY A 1 84 ? 11.023 10.189 3.630 1.00 58.88 84 GLY A C 1
ATOM 657 O O . GLY A 1 84 ? 11.436 10.843 4.588 1.00 58.88 84 GLY A O 1
ATOM 658 N N . GLY A 1 85 ? 9.834 9.576 3.665 1.00 67.88 85 GLY A N 1
ATOM 659 C CA . GLY A 1 85 ? 8.946 9.605 4.827 1.00 67.88 85 GLY A CA 1
ATOM 660 C C . GLY A 1 85 ? 9.383 8.672 5.959 1.00 67.88 85 GLY A C 1
ATOM 661 O O . GLY A 1 85 ? 10.302 7.869 5.828 1.00 67.88 85 GLY A O 1
ATOM 662 N N . LYS A 1 86 ? 8.689 8.760 7.098 1.00 77.06 86 LYS A N 1
ATOM 663 C CA . LYS A 1 86 ? 8.897 7.880 8.258 1.00 77.06 86 LYS A CA 1
ATOM 664 C C . LYS A 1 86 ? 7.656 7.005 8.458 1.00 77.06 86 LYS A C 1
ATOM 666 O O . LYS A 1 86 ? 6.801 7.362 9.270 1.00 77.06 86 LYS A O 1
ATOM 671 N N . PRO A 1 87 ? 7.521 5.889 7.714 1.00 76.94 87 PRO A N 1
ATOM 672 C CA . PRO A 1 87 ? 6.281 5.122 7.668 1.00 76.94 87 PRO A CA 1
ATOM 673 C C . PRO A 1 87 ? 5.905 4.600 9.051 1.00 76.94 87 PRO A C 1
ATOM 675 O O . PRO A 1 87 ? 4.776 4.798 9.473 1.00 76.94 87 PRO A O 1
ATOM 678 N N . VAL A 1 88 ? 6.855 4.071 9.828 1.00 81.31 88 VAL A N 1
ATOM 679 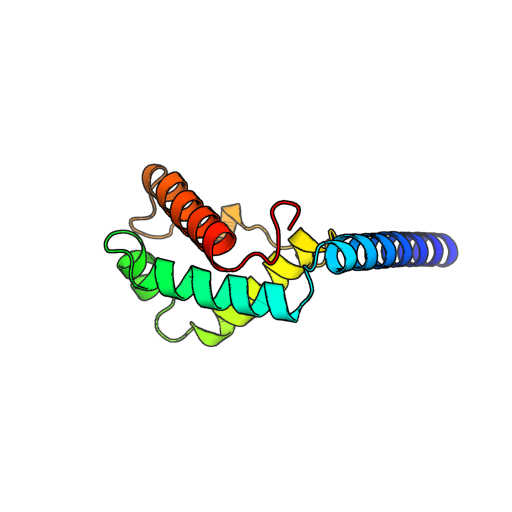C CA . VAL A 1 88 ? 6.594 3.619 11.209 1.00 81.31 88 VAL A CA 1
ATOM 680 C C . VAL A 1 88 ? 5.986 4.733 12.068 1.00 81.31 88 VAL A C 1
ATOM 682 O O . VAL A 1 88 ? 4.993 4.507 12.750 1.00 81.31 88 VAL A O 1
ATOM 685 N N . GLN A 1 89 ? 6.518 5.958 11.988 1.00 86.81 89 GLN A N 1
ATOM 686 C CA . GLN A 1 89 ? 6.004 7.083 12.775 1.00 86.81 89 GLN A CA 1
ATOM 687 C C . GLN A 1 89 ? 4.582 7.491 12.382 1.00 86.81 89 GLN A C 1
ATOM 689 O O . GLN A 1 89 ? 3.831 7.932 13.242 1.00 86.81 89 GLN A O 1
ATOM 694 N N . ALA A 1 90 ? 4.196 7.317 11.115 1.00 87.00 90 ALA A N 1
ATOM 695 C CA . ALA A 1 90 ? 2.845 7.627 10.652 1.00 87.00 90 ALA A CA 1
ATOM 696 C C . ALA A 1 90 ? 1.771 6.692 11.241 1.00 87.00 90 ALA A C 1
ATOM 698 O O . ALA A 1 90 ? 0.598 7.062 11.261 1.00 87.00 90 ALA A O 1
ATOM 699 N N . HIS A 1 91 ? 2.171 5.514 11.727 1.00 90.94 91 HIS A N 1
ATOM 700 C CA . HIS A 1 91 ? 1.281 4.530 12.348 1.00 90.94 91 HIS A CA 1
ATOM 701 C C . HIS A 1 91 ? 1.235 4.652 13.882 1.00 90.94 91 HIS A C 1
ATOM 703 O O . HIS A 1 91 ? 0.361 4.070 14.522 1.00 90.94 91 HIS A O 1
ATOM 709 N N . LEU A 1 92 ? 2.144 5.425 14.491 1.00 88.69 92 LEU A N 1
ATOM 710 C CA . LEU A 1 92 ? 2.145 5.647 15.936 1.00 88.69 92 LEU A CA 1
ATOM 711 C C . LEU A 1 92 ? 0.913 6.455 16.358 1.00 88.69 92 LEU A C 1
ATOM 713 O O . LEU A 1 92 ? 0.627 7.513 15.802 1.00 88.69 92 LEU A O 1
ATOM 717 N N . GLY A 1 93 ? 0.205 5.967 17.377 1.00 88.00 93 GLY A N 1
ATOM 718 C CA . GLY A 1 93 ? -0.973 6.643 17.927 1.00 88.00 93 GLY A CA 1
ATOM 719 C C . GLY A 1 93 ? -2.253 6.475 17.103 1.00 88.00 93 GLY A C 1
ATOM 720 O O . GLY A 1 93 ? -3.255 7.112 17.424 1.00 88.00 93 GLY A O 1
ATOM 721 N N . VAL A 1 94 ? -2.257 5.623 16.070 1.00 92.94 94 VAL A N 1
ATOM 722 C CA . VAL A 1 94 ? -3.501 5.216 15.402 1.00 92.94 94 VAL A CA 1
ATOM 723 C C . VAL A 1 94 ? -4.299 4.335 16.362 1.00 92.94 94 VAL A C 1
ATOM 725 O O . VAL A 1 94 ? -3.827 3.287 16.802 1.00 92.94 94 VAL A O 1
ATOM 728 N N . ALA A 1 95 ? -5.507 4.777 16.711 1.00 92.56 95 ALA A N 1
ATOM 729 C CA . ALA A 1 95 ? -6.377 4.040 17.617 1.00 92.56 95 ALA A CA 1
ATOM 730 C C . ALA A 1 95 ? -6.717 2.656 17.043 1.00 92.56 95 ALA A C 1
ATOM 732 O O . ALA A 1 95 ? -6.991 2.526 15.852 1.00 92.56 95 ALA A O 1
ATOM 733 N N . ASN A 1 96 ? -6.722 1.639 17.908 1.00 93.69 96 ASN A N 1
ATOM 734 C CA . ASN A 1 96 ? -7.044 0.243 17.583 1.00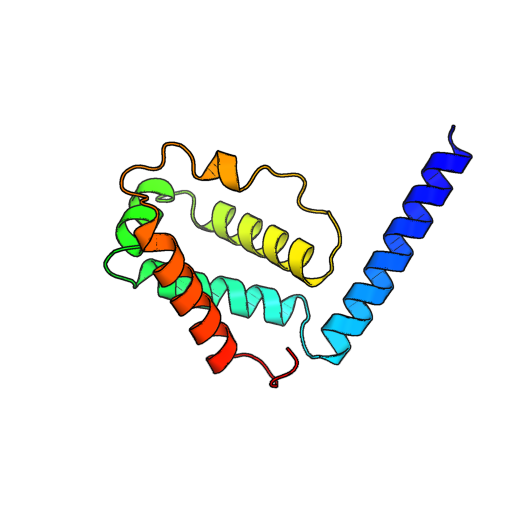 93.69 96 ASN A CA 1
ATOM 735 C C . ASN A 1 96 ? -6.095 -0.448 16.586 1.00 93.69 96 ASN A C 1
ATOM 737 O O . ASN A 1 96 ? -6.329 -1.601 16.240 1.00 93.69 96 ASN A O 1
ATOM 741 N N . LEU A 1 97 ? -5.007 0.203 16.159 1.00 94.88 97 LEU A N 1
ATOM 742 C CA . LEU A 1 97 ? -3.959 -0.452 15.386 1.00 94.88 97 LEU A CA 1
ATOM 743 C C . LEU A 1 97 ? -3.066 -1.274 16.323 1.00 94.88 97 LEU A C 1
ATOM 745 O O . LEU A 1 97 ? -2.289 -0.713 17.097 1.00 94.88 97 LEU A O 1
ATOM 749 N N . THR A 1 98 ? -3.173 -2.600 16.252 1.00 93.44 98 THR A N 1
ATOM 750 C CA . THR A 1 98 ? -2.381 -3.533 17.064 1.00 93.44 98 THR A CA 1
ATOM 751 C C . THR A 1 98 ? -1.404 -4.345 16.201 1.00 93.44 98 THR A C 1
ATOM 753 O O . THR A 1 98 ? -1.619 -4.477 14.992 1.00 93.44 98 THR A O 1
ATOM 756 N N . PRO A 1 99 ? -0.317 -4.898 16.776 1.00 92.62 99 PRO A N 1
ATOM 757 C CA . PRO A 1 99 ? 0.650 -5.705 16.026 1.00 92.62 99 PRO A CA 1
ATOM 758 C C . PRO A 1 99 ? 0.036 -6.918 15.308 1.00 92.62 99 PRO A C 1
ATOM 760 O O . PRO A 1 99 ? 0.510 -7.305 14.244 1.00 92.62 99 PRO A O 1
ATOM 763 N N . GLU A 1 100 ? -1.041 -7.491 15.849 1.00 95.19 100 GLU A N 1
ATOM 764 C CA . GLU A 1 100 ? -1.732 -8.673 15.314 1.00 95.19 100 GLU A CA 1
ATOM 765 C C . GLU A 1 100 ? -2.449 -8.397 13.984 1.00 95.19 100 GLU A C 1
ATOM 767 O O . GLU A 1 100 ? -2.762 -9.322 13.235 1.00 95.19 100 GLU A O 1
ATOM 772 N N . LEU A 1 101 ? -2.686 -7.124 13.663 1.00 96.06 101 LEU A N 1
ATOM 773 C CA . LEU A 1 101 ? -3.281 -6.708 12.396 1.00 96.06 101 LEU A CA 1
ATOM 774 C C . LEU A 1 101 ? -2.268 -6.666 11.250 1.00 96.06 101 LEU A C 1
ATOM 776 O O . LEU A 1 101 ? -2.662 -6.703 10.085 1.00 96.06 101 LEU A O 1
ATOM 780 N N . PHE A 1 102 ? -0.970 -6.602 11.554 1.00 95.44 102 PHE A N 1
ATOM 781 C CA . PHE A 1 102 ? 0.061 -6.513 10.525 1.00 95.44 102 PHE A CA 1
ATOM 782 C C . PHE A 1 102 ? 0.173 -7.791 9.674 1.00 95.44 102 PHE A C 1
ATOM 784 O O . PHE A 1 102 ? 0.175 -7.665 8.450 1.00 95.44 102 PHE A O 1
ATOM 791 N N . PRO A 1 103 ? 0.167 -9.015 10.246 1.00 97.31 103 PRO A N 1
ATOM 792 C CA . PRO A 1 103 ? 0.083 -10.240 9.451 1.00 97.31 103 PRO A CA 1
ATOM 793 C C . PRO A 1 103 ? -1.143 -10.280 8.534 1.00 97.31 103 PRO A C 1
ATOM 795 O O . PRO A 1 103 ? -1.003 -10.599 7.362 1.00 97.31 103 PRO A O 1
ATOM 798 N N . LYS A 1 104 ? -2.318 -9.853 9.016 1.00 98.00 104 LYS A N 1
ATOM 799 C CA . LYS A 1 104 ? -3.549 -9.790 8.204 1.00 98.00 104 LYS A CA 1
ATOM 800 C C . LYS A 1 104 ? -3.409 -8.819 7.030 1.00 98.00 104 LYS A C 1
ATOM 802 O O . LYS A 1 104 ? -3.845 -9.102 5.920 1.00 98.00 104 LYS A O 1
ATOM 807 N N . TRP A 1 105 ? -2.777 -7.668 7.258 1.00 98.00 105 TRP A N 1
ATOM 808 C CA . TRP A 1 105 ? -2.475 -6.706 6.197 1.00 98.00 105 TRP A CA 1
ATOM 809 C C . TRP A 1 105 ? -1.522 -7.305 5.148 1.00 98.00 105 TRP A C 1
ATOM 811 O O . TRP A 1 105 ? -1.750 -7.125 3.953 1.00 98.00 105 TRP A O 1
ATOM 821 N N . LEU A 1 106 ? -0.504 -8.064 5.577 1.00 97.44 106 LEU A N 1
ATOM 822 C CA . LEU A 1 106 ? 0.416 -8.769 4.675 1.00 97.44 106 LEU A CA 1
ATOM 823 C C . LEU A 1 106 ? -0.278 -9.892 3.896 1.00 97.44 106 LEU A C 1
ATOM 825 O O . LEU A 1 106 ? -0.015 -10.040 2.709 1.00 97.44 106 LEU A O 1
ATOM 829 N N . GLU A 1 107 ? -1.180 -10.643 4.528 1.00 98.31 107 GLU A N 1
ATOM 830 C CA . GLU A 1 107 ? -1.989 -11.675 3.869 1.00 98.31 107 GLU A CA 1
ATOM 831 C C . GLU A 1 107 ? -2.850 -11.077 2.751 1.00 98.31 107 GLU A C 1
ATOM 833 O O . GLU A 1 107 ? -2.876 -11.606 1.643 1.00 98.31 107 GLU A O 1
ATOM 838 N N . LEU A 1 108 ? -3.502 -9.935 2.999 1.00 98.56 108 LEU A N 1
ATOM 839 C CA . LEU A 1 108 ? -4.263 -9.228 1.965 1.00 98.56 108 LEU A CA 1
ATOM 840 C C . LEU A 1 108 ? -3.370 -8.738 0.822 1.00 98.56 108 LEU A C 1
ATOM 842 O O . LEU A 1 108 ? -3.797 -8.756 -0.333 1.00 98.56 108 LEU A O 1
ATOM 846 N N . PHE A 1 109 ? -2.153 -8.287 1.131 1.00 97.62 109 PHE A N 1
ATOM 847 C CA . PHE A 1 109 ? -1.202 -7.823 0.126 1.00 97.62 109 PHE A CA 1
ATOM 848 C C . PHE A 1 109 ? -0.725 -8.983 -0.752 1.00 97.62 109 PHE A C 1
ATOM 850 O O . PHE A 1 109 ? -0.826 -8.894 -1.973 1.00 97.62 109 PHE A O 1
ATOM 857 N N . ALA A 1 110 ? -0.301 -10.089 -0.133 1.00 96.88 110 ALA A N 1
ATOM 858 C CA . ALA A 1 110 ? 0.109 -11.308 -0.825 1.00 96.88 110 ALA A CA 1
ATOM 859 C C . ALA A 1 110 ? -1.019 -11.855 -1.708 1.00 96.88 110 ALA A C 1
ATOM 861 O O . ALA A 1 110 ? -0.829 -12.012 -2.906 1.00 96.88 110 ALA A O 1
ATOM 862 N N . ALA A 1 111 ? -2.231 -11.992 -1.162 1.00 98.12 111 ALA A N 1
ATOM 863 C CA . ALA A 1 111 ? -3.388 -12.431 -1.938 1.00 98.12 111 ALA A CA 1
ATOM 864 C C . ALA A 1 111 ? -3.730 -11.475 -3.093 1.00 98.12 111 ALA A C 1
ATOM 866 O O . ALA A 1 111 ? -4.312 -11.889 -4.087 1.00 98.12 111 ALA A O 1
ATOM 867 N N . THR A 1 112 ? -3.431 -10.177 -2.963 1.00 98.19 112 THR A N 1
ATOM 868 C CA . THR A 1 112 ? -3.629 -9.235 -4.073 1.00 98.19 112 THR A CA 1
ATOM 869 C C . THR A 1 112 ? -2.636 -9.510 -5.192 1.00 98.19 112 THR A C 1
ATOM 871 O O . THR A 1 112 ? -3.053 -9.540 -6.344 1.00 98.19 112 THR A O 1
ATOM 874 N N . LEU A 1 113 ? -1.360 -9.728 -4.862 1.00 96.19 113 LEU A N 1
ATOM 875 C CA . LEU A 1 113 ? -0.334 -10.089 -5.839 1.00 96.19 113 LEU A CA 1
ATOM 876 C C . LEU A 1 113 ? -0.658 -11.416 -6.524 1.00 96.19 113 LEU A C 1
ATOM 878 O O . LEU A 1 113 ? -0.677 -11.441 -7.747 1.00 96.19 113 LEU A O 1
ATOM 882 N N . ASP A 1 114 ? -1.019 -12.455 -5.768 1.00 96.88 114 ASP A N 1
ATOM 883 C CA . ASP A 1 114 ? -1.390 -13.765 -6.324 1.00 96.88 114 ASP A CA 1
ATOM 884 C C . ASP A 1 114 ? -2.501 -13.660 -7.388 1.00 96.88 114 ASP A C 1
ATOM 886 O O . ASP A 1 114 ? -2.514 -14.412 -8.361 1.00 96.88 114 ASP A O 1
ATOM 890 N N . ASP A 1 115 ? -3.426 -12.708 -7.222 1.00 97.19 115 ASP A N 1
ATOM 891 C CA . ASP A 1 115 ? -4.566 -12.529 -8.122 1.00 97.19 115 ASP A CA 1
ATOM 892 C C . ASP A 1 115 ? -4.266 -11.666 -9.360 1.00 97.19 115 ASP A C 1
ATOM 894 O O . ASP A 1 115 ? -4.966 -11.795 -10.368 1.00 97.19 115 ASP A O 1
ATOM 898 N N . ILE A 1 116 ? -3.300 -10.739 -9.292 1.00 96.44 116 ILE A N 1
ATOM 899 C CA . ILE A 1 116 ? -3.102 -9.722 -10.347 1.00 96.44 116 ILE A CA 1
ATOM 900 C C . ILE A 1 116 ? -1.700 -9.703 -10.955 1.00 96.44 116 ILE A C 1
ATOM 902 O O . ILE A 1 116 ? -1.515 -9.061 -11.993 1.00 96.44 116 ILE A O 1
ATOM 906 N N . ALA A 1 117 ? -0.712 -10.332 -10.314 1.00 94.62 117 ALA A N 1
ATOM 907 C CA . ALA A 1 117 ? 0.653 -10.377 -10.811 1.00 94.62 117 ALA A CA 1
ATOM 908 C C . ALA A 1 117 ? 0.683 -11.075 -12.181 1.00 94.62 117 ALA A C 1
ATOM 910 O O . ALA A 1 117 ? 0.027 -12.099 -12.383 1.00 94.62 117 ALA A O 1
ATOM 911 N N . PRO A 1 118 ? 1.421 -10.530 -13.160 1.00 90.81 118 PRO A N 1
ATOM 912 C CA . PRO A 1 118 ? 1.462 -11.101 -14.502 1.00 90.81 118 PRO A CA 1
ATOM 913 C C . PRO A 1 118 ? 2.212 -12.442 -14.576 1.00 90.81 118 PRO A C 1
ATOM 915 O O . PRO A 1 118 ? 2.070 -13.150 -15.575 1.00 90.81 118 PRO A O 1
ATOM 918 N N . ASN A 1 119 ? 3.047 -12.764 -13.584 1.00 91.94 119 ASN A N 1
ATOM 919 C CA . ASN A 1 119 ? 3.849 -13.986 -13.486 1.00 91.94 119 ASN A CA 1
ATOM 920 C C . ASN A 1 119 ? 4.440 -14.127 -12.067 1.00 91.94 119 ASN A C 1
ATOM 922 O O . ASN A 1 119 ? 4.386 -13.180 -11.292 1.00 91.94 119 ASN A O 1
ATOM 926 N N . ASP A 1 120 ? 5.045 -15.282 -11.768 1.00 88.56 120 ASP A N 1
ATOM 927 C CA . ASP A 1 120 ? 5.643 -15.597 -10.456 1.00 88.56 120 ASP A CA 1
ATOM 928 C C . ASP A 1 120 ? 6.887 -14.752 -10.104 1.00 88.56 120 ASP A C 1
ATOM 930 O O . ASP A 1 120 ? 7.296 -14.717 -8.944 1.00 88.56 120 ASP A O 1
ATOM 934 N N . GLU A 1 121 ? 7.543 -14.131 -11.094 1.00 86.19 121 GLU A N 1
ATOM 935 C CA . GLU A 1 121 ? 8.729 -13.287 -10.874 1.00 86.19 121 GLU A CA 1
ATOM 936 C C . GLU A 1 121 ? 8.358 -11.852 -10.454 1.00 86.19 121 GLU A C 1
ATOM 938 O O . GLU A 1 121 ? 9.203 -11.158 -9.884 1.00 86.19 121 GLU A O 1
ATOM 943 N N . ALA A 1 122 ? 7.126 -11.413 -10.739 1.00 83.75 122 ALA A N 1
ATOM 944 C CA . ALA A 1 122 ? 6.590 -10.079 -10.453 1.00 83.75 122 ALA A CA 1
ATOM 945 C C . ALA A 1 122 ? 6.121 -9.919 -8.999 1.00 83.75 122 ALA A C 1
ATOM 947 O O . ALA A 1 122 ? 6.440 -8.859 -8.406 1.00 83.75 122 ALA A O 1
#

InterPro domains:
  IPR009050 Globin-like superfamily [SSF46458] (29-121)
  IPR012292 Globin/Protoglobin [G3DSA:1.10.490.10] (23-122)

pLDDT: mean 88.12, std 11.46, range [57.41, 98.56]

Sequence (122 aa):
MADEMQSRTIHAAAIRERAEAEMKAMGVDDAFISTLVDTFYARVLAHPELGPIFDARLSGHWPEHMEKMKSIWSAVAFRSGAYGGKPVQAHLGVANLTPELFPKWLELFAATLDDIAPNDEA

Secondary structure (DSSP, 8-state):
-HHHHHHHHHHHHHHHHHHHHHHHHTT--HHHHHHHHHHHHHHHHHSTTTHHHHHHHHTTTHHHHHHHHHHHHHHHHTT-------HHHHHTT-TT--TTHHHHHHHHHHHHHHHH-SSTT-

Foldseek 3Di:
DVVVVVVVVVVLVVLLVVLQVVCVVQVHDLVLLLQLLVQLVVVLLVDPLRNVLCCVVQVVNVVVVSVVSSQVSSCVSSVNCSPPDDVVVVCPPRPSDDPVCVVVSVVSSVVSCVVRRPDPVD